Protein AF-A0A9D6TAP8-F1 (afdb_monomer)

Secondary structure (DSSP, 8-state):
-EES----PPPPTT----EE-----TT--HHHHHHHHHHHHHHHHHHHHHTT-----

Mean predicted aligned error: 7.12 Å

Sequence (57 aa):
MTMGCGESCPVVPGWRRQDWSLPDPKGQLIEHVRALRDEIRHRVEQLIRAEGWQGHG

Nearest PDB structures (foldseek):
  1rxi-assembly1_A  TM=8.747E-01  e=7.148E-01  Staphylococcus aureus
  2cd7-assembly1_A  TM=8.503E-01  e=7.716E-01  Staphylococcus aureus

Solvent-accessible surface area (backbone atoms only — not comparable to full-atom values): 3832 Å² total; per-residue (Å²): 115,48,75,60,83,85,72,81,70,82,86,58,87,96,59,87,82,50,78,44,95,51,81,80,57,79,94,54,56,70,68,59,44,50,51,53,52,53,52,52,50,53,53,51,55,52,47,37,62,72,70,64,62,70,81,82,124

pLDDT: mean 82.61, std 12.99, range [48.5, 97.25]

Foldseek 3Di:
DAEDDPPPDDDDPPDDDDYDDADDCPPPDPVNVVVSVVVVVVVVVVVCVVVVDDDDD

Radius of gyration: 14.01 Å; Cα contacts (8 Å, |Δi|>4): 26; chains: 1; bounding box: 33×28×34 Å

Structure (mmCIF, N/CA/C/O backbone):
data_AF-A0A9D6TAP8-F1
#
_entry.id   AF-A0A9D6TAP8-F1
#
loop_
_atom_site.group_PDB
_atom_site.id
_atom_site.type_symbol
_atom_site.label_atom_id
_atom_site.label_alt_id
_atom_site.label_comp_id
_atom_site.label_asym_id
_ato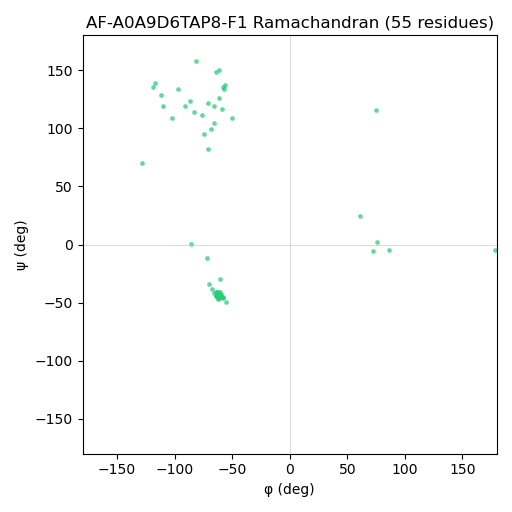m_site.label_entity_id
_atom_site.label_seq_id
_atom_site.pdbx_PDB_ins_code
_atom_site.Cartn_x
_atom_site.Cartn_y
_atom_site.Cartn_z
_atom_site.occupancy
_atom_site.B_iso_or_equiv
_atom_site.auth_seq_id
_atom_site.auth_comp_id
_atom_site.auth_asym_id
_atom_site.auth_atom_id
_atom_site.pdbx_PDB_model_num
ATOM 1 N N . MET A 1 1 ? 6.761 -4.528 -5.338 1.00 70.81 1 MET A N 1
ATOM 2 C CA . MET A 1 1 ? 5.754 -3.516 -4.947 1.00 70.81 1 MET A CA 1
ATOM 3 C C . MET A 1 1 ? 5.952 -3.160 -3.484 1.00 70.81 1 MET A C 1
ATOM 5 O O . MET A 1 1 ? 6.271 -4.064 -2.720 1.00 70.81 1 MET A O 1
ATOM 9 N N . THR A 1 2 ? 5.789 -1.893 -3.099 1.00 71.00 2 THR A N 1
ATOM 10 C CA . THR A 1 2 ? 5.759 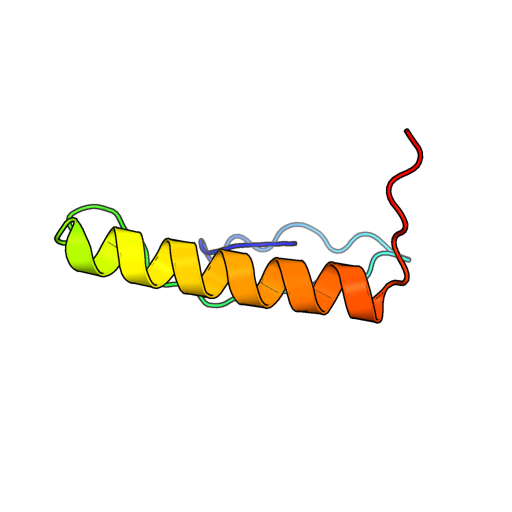-1.454 -1.688 1.00 71.00 2 THR A CA 1
ATOM 11 C C . THR A 1 2 ? 4.395 -0.849 -1.356 1.00 71.00 2 THR A C 1
ATOM 13 O O . THR A 1 2 ? 3.813 -0.147 -2.179 1.00 71.00 2 THR A O 1
ATOM 16 N N . MET A 1 3 ? 3.870 -1.163 -0.169 1.00 73.50 3 MET A N 1
ATOM 17 C CA . MET A 1 3 ? 2.555 -0.727 0.320 1.00 73.50 3 MET A CA 1
ATOM 18 C C . MET A 1 3 ? 2.728 -0.094 1.709 1.00 73.50 3 MET A C 1
ATOM 20 O O . MET A 1 3 ? 2.370 -0.704 2.707 1.00 73.50 3 MET A O 1
ATOM 24 N N . GLY A 1 4 ? 3.346 1.091 1.763 1.00 64.06 4 GLY A N 1
ATOM 25 C CA . GLY A 1 4 ? 3.511 1.884 2.991 1.00 64.06 4 GLY A CA 1
ATOM 26 C C . GLY A 1 4 ? 4.578 1.388 3.987 1.00 64.06 4 GLY A C 1
ATOM 27 O O . GLY A 1 4 ? 4.445 0.320 4.567 1.00 64.06 4 GLY A O 1
ATOM 28 N N . CYS A 1 5 ? 5.618 2.213 4.183 1.00 58.84 5 CYS A N 1
ATOM 29 C CA . CYS A 1 5 ? 6.384 2.450 5.433 1.00 58.84 5 CYS A CA 1
ATOM 30 C C . CYS A 1 5 ? 7.546 3.455 5.211 1.00 58.84 5 CYS A C 1
ATOM 32 O O . CYS A 1 5 ? 8.229 3.833 6.150 1.00 58.84 5 CYS A O 1
ATOM 34 N N . GLY A 1 6 ? 7.810 3.921 3.980 1.00 55.28 6 GLY A N 1
ATOM 35 C CA . GLY A 1 6 ? 8.864 4.921 3.723 1.00 55.28 6 GLY A CA 1
ATOM 36 C C . GLY A 1 6 ? 10.304 4.396 3.847 1.00 55.28 6 GLY A C 1
ATOM 37 O O . GLY A 1 6 ? 11.245 5.098 3.484 1.00 55.28 6 GLY A O 1
ATOM 38 N N . GLU A 1 7 ? 10.485 3.147 4.279 1.00 61.12 7 GLU A N 1
ATOM 39 C CA . GLU A 1 7 ? 11.751 2.421 4.216 1.00 61.12 7 GLU A CA 1
ATOM 40 C C . GLU A 1 7 ? 12.204 2.330 2.751 1.00 61.12 7 GLU A C 1
ATOM 42 O O . GLU A 1 7 ? 11.539 1.746 1.882 1.00 61.12 7 GLU A O 1
ATOM 47 N N . SER A 1 8 ? 13.341 2.952 2.453 1.00 63.00 8 SER A N 1
ATOM 48 C CA . SER A 1 8 ? 13.937 2.932 1.121 1.00 63.00 8 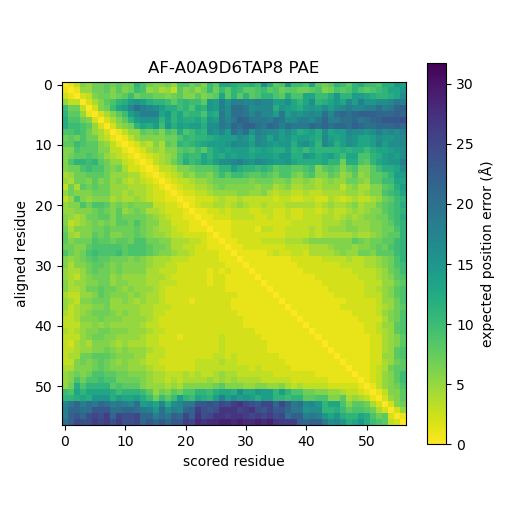SER A CA 1
ATOM 49 C C . SER A 1 8 ? 14.494 1.537 0.842 1.00 63.00 8 SER A C 1
ATOM 51 O O . SER A 1 8 ? 15.683 1.292 1.018 1.00 63.00 8 SER A O 1
ATOM 53 N N . CYS A 1 9 ? 13.641 0.593 0.421 1.00 67.38 9 CYS A N 1
ATOM 54 C CA . CYS A 1 9 ? 14.135 -0.704 -0.041 1.00 67.38 9 CYS A CA 1
ATOM 55 C C . CYS A 1 9 ? 15.125 -0.468 -1.197 1.00 67.38 9 CYS A C 1
ATOM 57 O O . CYS A 1 9 ? 14.788 0.310 -2.101 1.00 67.38 9 CYS A O 1
ATOM 59 N N . PRO A 1 10 ? 16.301 -1.121 -1.195 1.00 71.38 10 PRO A N 1
ATOM 60 C CA . PRO A 1 10 ? 17.316 -0.918 -2.219 1.00 71.38 10 PRO A CA 1
ATOM 61 C C . PRO A 1 10 ? 16.744 -1.184 -3.614 1.00 71.38 10 PRO A C 1
ATOM 63 O O . PRO A 1 10 ? 15.970 -2.120 -3.826 1.00 71.38 10 PRO A O 1
ATOM 66 N N . VAL A 1 11 ? 17.096 -0.320 -4.567 1.00 75.00 11 VAL A N 1
ATOM 67 C CA . VAL A 1 11 ? 16.647 -0.448 -5.955 1.00 75.00 11 VAL A CA 1
ATOM 68 C C . VAL A 1 11 ? 17.363 -1.636 -6.593 1.00 75.00 11 VAL A C 1
ATOM 70 O O . VAL A 1 11 ? 18.590 -1.657 -6.660 1.00 75.00 11 VAL A O 1
ATOM 73 N N . VAL A 1 12 ? 16.593 -2.612 -7.077 1.00 78.62 12 VAL A N 1
ATOM 74 C CA . VAL A 1 12 ? 17.111 -3.761 -7.829 1.00 78.62 12 VAL A CA 1
ATOM 75 C C . VAL A 1 12 ? 17.102 -3.417 -9.326 1.00 78.62 12 VAL A C 1
ATOM 77 O O . VAL A 1 12 ? 16.028 -3.136 -9.870 1.00 78.62 12 VAL A O 1
ATOM 80 N N . PRO A 1 13 ? 18.260 -3.411 -10.017 1.00 79.75 13 PRO A N 1
ATOM 81 C CA . PRO A 1 13 ? 18.320 -3.138 -11.451 1.00 79.75 13 PRO A CA 1
ATOM 82 C C . PRO A 1 13 ? 17.462 -4.120 -12.260 1.00 79.75 13 PRO A C 1
ATOM 84 O O . PRO A 1 13 ? 17.487 -5.325 -12.025 1.00 79.75 13 PRO A O 1
ATOM 87 N N . GLY A 1 14 ? 16.696 -3.598 -13.222 1.00 79.19 14 GLY A N 1
ATOM 88 C CA . GLY A 1 14 ? 15.804 -4.389 -14.080 1.00 79.19 14 GLY A CA 1
ATOM 89 C C . GLY A 1 14 ? 14.408 -4.654 -13.503 1.00 79.19 14 GLY A C 1
ATOM 90 O O . GLY A 1 14 ? 13.567 -5.203 -14.208 1.00 79.19 14 GLY A O 1
ATOM 91 N N . TRP A 1 15 ? 14.123 -4.252 -12.259 1.00 77.00 15 TRP A N 1
ATOM 92 C CA . TRP A 1 15 ? 12.803 -4.434 -11.648 1.00 77.00 15 TRP A CA 1
ATOM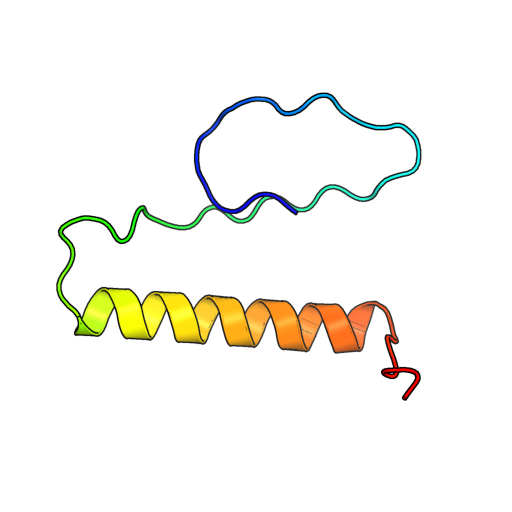 93 C C . TRP A 1 15 ? 11.963 -3.161 -11.766 1.00 77.00 15 TRP A C 1
ATOM 95 O O . TRP A 1 15 ? 12.419 -2.063 -11.439 1.00 77.00 15 TRP A O 1
ATOM 105 N N . ARG A 1 16 ? 10.694 -3.299 -12.170 1.00 79.06 16 ARG A N 1
ATOM 106 C CA . ARG A 1 16 ? 9.720 -2.205 -12.061 1.00 79.06 16 ARG A CA 1
ATOM 107 C C . ARG A 1 16 ? 9.260 -2.071 -10.612 1.00 79.06 16 ARG A C 1
ATOM 109 O O . ARG A 1 16 ? 8.553 -2.930 -10.085 1.00 79.06 16 ARG A O 1
ATOM 116 N N . ARG A 1 17 ? 9.641 -0.968 -9.965 1.00 76.00 17 ARG A N 1
ATOM 117 C CA . ARG A 1 17 ? 9.120 -0.598 -8.647 1.00 76.00 17 ARG A CA 1
ATOM 118 C C . ARG A 1 17 ? 7.831 0.20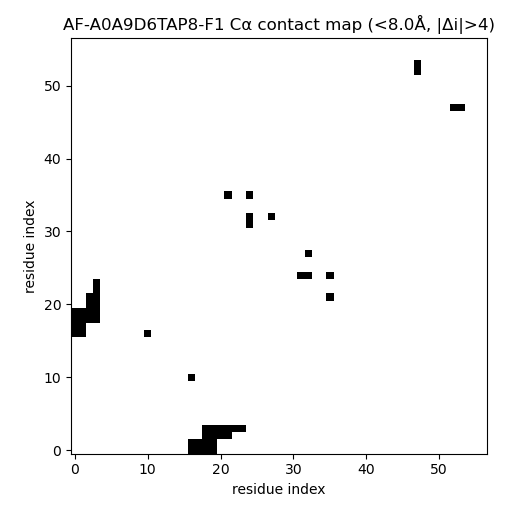1 -8.811 1.00 76.00 17 ARG A C 1
ATOM 120 O O . ARG A 1 17 ? 7.834 1.254 -9.438 1.00 76.00 17 ARG A O 1
ATOM 127 N N . GLN A 1 18 ? 6.759 -0.273 -8.186 1.00 79.69 18 GLN A N 1
ATOM 128 C CA . GLN A 1 18 ? 5.555 0.515 -7.945 1.00 79.69 18 GLN A CA 1
ATOM 129 C C . GLN A 1 18 ? 5.432 0.768 -6.445 1.00 79.69 18 GLN A C 1
ATOM 131 O O . GLN A 1 18 ? 5.541 -0.173 -5.648 1.00 79.69 18 GLN A O 1
ATOM 136 N N . ASP A 1 19 ? 5.243 2.035 -6.089 1.00 80.94 19 ASP A N 1
ATOM 137 C CA . ASP A 1 19 ? 4.992 2.465 -4.721 1.00 80.94 19 ASP A CA 1
ATOM 138 C C . ASP A 1 19 ? 3.545 2.935 -4.608 1.00 80.94 19 ASP A C 1
ATOM 140 O O . ASP A 1 19 ? 3.107 3.841 -5.322 1.00 80.94 19 ASP A O 1
ATOM 144 N N . TRP A 1 20 ? 2.776 2.266 -3.758 1.00 86.44 20 TRP A N 1
ATOM 145 C CA . TRP A 1 20 ? 1.405 2.648 -3.469 1.00 86.44 20 TRP A CA 1
ATOM 146 C C . TRP A 1 20 ? 1.386 3.366 -2.130 1.00 86.44 20 TRP A C 1
ATOM 148 O O . TRP A 1 20 ? 1.548 2.747 -1.078 1.00 86.44 20 TRP A O 1
ATOM 158 N N . SER A 1 21 ? 1.156 4.679 -2.181 1.00 83.69 21 SER A N 1
ATOM 159 C CA . SER A 1 21 ? 0.875 5.468 -0.986 1.00 83.69 21 SER A CA 1
ATOM 160 C C . SER A 1 21 ? -0.495 5.051 -0.449 1.00 83.69 21 SER A C 1
ATOM 162 O O . SER A 1 21 ? -1.530 5.415 -1.007 1.00 83.69 21 SER A O 1
ATOM 164 N N . LEU A 1 22 ? -0.480 4.187 0.564 1.00 87.12 22 LEU A N 1
ATOM 165 C CA . LEU A 1 22 ? -1.655 3.671 1.254 1.00 87.12 22 LEU A CA 1
ATOM 166 C C . LEU A 1 22 ? -1.558 4.086 2.727 1.00 87.12 22 LEU A C 1
ATOM 168 O O . LEU A 1 22 ? -0.474 3.971 3.308 1.00 87.12 22 LEU A O 1
ATOM 172 N N . PRO A 1 23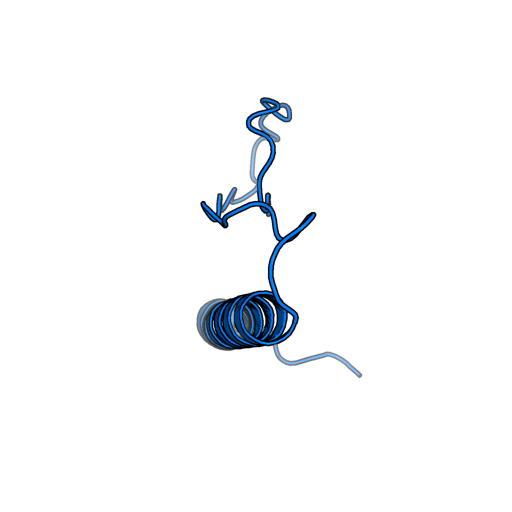 ? -2.648 4.580 3.335 1.00 85.81 23 PRO A N 1
ATOM 173 C CA . PRO A 1 23 ? -2.664 4.902 4.757 1.00 85.81 23 PRO A CA 1
ATOM 174 C C . PRO A 1 23 ? -2.472 3.643 5.614 1.00 85.81 23 PRO A C 1
ATOM 176 O O . PRO A 1 23 ? -2.919 2.560 5.235 1.00 85.81 23 PRO A O 1
ATOM 179 N N . ASP A 1 24 ? -1.844 3.790 6.786 1.00 88.12 24 ASP A N 1
ATOM 180 C CA . ASP A 1 24 ? -1.725 2.695 7.758 1.00 88.12 24 ASP A CA 1
ATOM 181 C C . ASP A 1 24 ? -3.126 2.329 8.294 1.00 88.12 24 ASP A C 1
ATOM 183 O O . ASP A 1 24 ? -3.800 3.184 8.883 1.00 88.12 24 ASP A O 1
ATOM 187 N N . PRO A 1 25 ? -3.600 1.082 8.100 1.00 90.12 25 PRO A N 1
ATOM 188 C CA . PRO A 1 25 ? -4.899 0.649 8.605 1.00 90.12 25 PRO A CA 1
ATOM 189 C C . PRO A 1 25 ? -4.928 0.474 10.131 1.00 90.12 25 PRO A C 1
ATOM 191 O O . PRO A 1 25 ? -6.003 0.285 10.707 1.00 90.12 25 PRO A O 1
ATOM 194 N N . LYS A 1 26 ? -3.777 0.488 10.812 1.00 90.44 26 LYS A N 1
ATOM 195 C CA . LYS A 1 26 ? -3.692 0.236 12.250 1.00 90.44 26 LYS A CA 1
ATOM 196 C C . LYS A 1 26 ? -4.479 1.282 13.041 1.00 90.44 26 LYS A C 1
ATOM 198 O O . LYS A 1 26 ? -4.259 2.482 12.926 1.00 90.44 26 LYS A O 1
ATOM 203 N N . GLY A 1 27 ? -5.383 0.803 13.895 1.00 92.38 27 GLY A N 1
ATOM 204 C CA . GLY A 1 27 ? -6.216 1.659 14.746 1.00 92.38 27 GLY A CA 1
ATOM 205 C C . GLY A 1 27 ? -7.372 2.352 14.017 1.00 92.38 27 GLY A C 1
ATOM 206 O O . GLY A 1 27 ? -8.108 3.100 14.653 1.00 92.38 27 GLY A O 1
ATOM 207 N N . GLN A 1 28 ? -7.562 2.096 12.719 1.00 93.25 28 GLN A N 1
ATOM 208 C CA . GLN A 1 28 ? -8.709 2.595 11.965 1.00 93.25 28 GLN A CA 1
ATOM 209 C C . GLN A 1 28 ? -9.949 1.722 12.183 1.00 93.25 28 GLN A C 1
ATOM 211 O O . GLN A 1 28 ? -9.863 0.539 12.520 1.00 93.25 28 GLN A O 1
ATOM 216 N N . LEU A 1 29 ? -11.121 2.312 11.944 1.00 96.38 29 LEU A N 1
ATOM 217 C CA . LEU A 1 29 ? -12.394 1.588 11.942 1.00 96.38 29 LEU A CA 1
ATOM 218 C C . LEU A 1 29 ? -12.412 0.499 10.859 1.00 96.38 29 LEU A C 1
ATOM 220 O O . LEU A 1 29 ? -11.807 0.650 9.793 1.00 96.38 29 LEU A O 1
ATOM 224 N N . ILE A 1 30 ? -13.149 -0.585 11.105 1.00 96.19 30 ILE A N 1
ATOM 225 C CA . ILE A 1 30 ? -13.197 -1.742 10.199 1.00 96.19 30 ILE A CA 1
ATOM 226 C C . ILE A 1 30 ? -13.726 -1.373 8.805 1.00 96.19 30 ILE A C 1
ATOM 228 O O . ILE A 1 30 ? -13.309 -1.964 7.810 1.00 96.19 30 ILE A O 1
ATOM 232 N N . GLU A 1 31 ? -14.595 -0.371 8.707 1.00 97.25 31 GLU A N 1
ATOM 233 C CA . GLU A 1 31 ? -15.109 0.175 7.453 1.00 97.25 31 GLU A CA 1
ATOM 234 C C . GLU A 1 31 ? -13.989 0.802 6.615 1.00 97.25 31 GLU A C 1
ATOM 236 O O . GLU A 1 31 ? -13.888 0.517 5.422 1.00 97.25 31 GLU A O 1
ATOM 241 N N . HIS A 1 32 ? -13.096 1.578 7.239 1.00 94.81 32 HIS A N 1
ATOM 242 C CA . HIS A 1 32 ? -11.938 2.168 6.561 1.00 94.81 32 HIS A CA 1
ATOM 243 C C . HIS A 1 32 ? -10.957 1.095 6.091 1.00 94.81 32 HIS A C 1
ATOM 245 O O . HIS A 1 32 ? -10.474 1.148 4.961 1.00 94.81 32 HIS A O 1
ATOM 251 N N . VAL A 1 33 ? -10.709 0.077 6.918 1.00 95.75 33 VAL A N 1
ATOM 252 C CA . VAL A 1 33 ? -9.847 -1.051 6.538 1.00 95.75 33 VAL A CA 1
ATOM 253 C C . VAL A 1 33 ? -10.437 -1.821 5.350 1.00 95.75 33 VAL A C 1
ATOM 255 O O . VAL A 1 33 ? -9.709 -2.198 4.431 1.00 95.75 33 VAL A O 1
ATOM 258 N N . ARG A 1 34 ? -11.760 -2.035 5.327 1.00 97.06 34 ARG A N 1
ATOM 259 C CA . ARG A 1 34 ? -12.453 -2.686 4.201 1.00 97.06 34 ARG A CA 1
ATOM 260 C C . ARG A 1 34 ? -12.359 -1.859 2.922 1.00 97.06 34 ARG A C 1
ATOM 262 O O . ARG A 1 34 ? -12.031 -2.428 1.886 1.00 97.06 34 ARG A O 1
ATOM 269 N N . ALA A 1 35 ? -12.573 -0.547 3.006 1.00 95.75 35 ALA A N 1
ATOM 270 C CA . ALA A 1 35 ? -12.437 0.350 1.862 1.00 95.75 35 ALA A CA 1
ATOM 271 C C . ALA A 1 35 ? -11.011 0.319 1.286 1.00 95.75 35 ALA A C 1
ATOM 273 O O . ALA A 1 35 ? -10.837 0.146 0.081 1.00 95.75 35 ALA A O 1
ATOM 274 N N . LEU A 1 36 ? -9.993 0.377 2.152 1.00 94.44 36 LEU A N 1
ATOM 275 C CA . LEU A 1 36 ? -8.589 0.287 1.747 1.00 94.44 36 LEU A CA 1
ATOM 276 C C . LEU A 1 36 ? -8.274 -1.049 1.056 1.00 94.44 36 LEU A C 1
ATOM 278 O O . LEU A 1 36 ? -7.615 -1.086 0.020 1.00 94.44 36 LEU A O 1
ATOM 282 N N . ARG A 1 37 ? -8.771 -2.163 1.603 1.00 95.25 37 ARG A N 1
ATOM 283 C CA . ARG A 1 37 ? -8.626 -3.491 0.988 1.00 95.25 37 ARG A CA 1
ATOM 284 C C . ARG A 1 37 ? -9.251 -3.535 -0.408 1.00 95.25 37 ARG A C 1
ATOM 286 O O . ARG A 1 37 ? -8.668 -4.128 -1.315 1.00 95.25 37 ARG A O 1
ATOM 293 N N . ASP A 1 38 ? -10.431 -2.951 -0.577 1.00 97.00 38 ASP A N 1
ATOM 294 C CA . ASP A 1 38 ? -11.148 -2.971 -1.853 1.00 97.00 38 ASP A CA 1
ATOM 295 C C . ASP A 1 38 ? -10.446 -2.088 -2.902 1.00 97.00 38 ASP A C 1
ATOM 297 O O . ASP A 1 38 ? -10.351 -2.468 -4.070 1.00 97.00 38 ASP A O 1
ATOM 301 N N . GLU A 1 39 ? -9.834 -0.982 -2.477 1.00 94.81 39 GLU A N 1
ATOM 302 C CA . GLU A 1 39 ? -8.941 -0.185 -3.319 1.00 94.81 39 GLU A CA 1
ATOM 303 C C . GLU A 1 39 ? -7.701 -0.980 -3.764 1.00 94.81 39 GLU A C 1
ATOM 305 O O . GLU A 1 39 ? -7.367 -1.000 -4.952 1.00 94.81 39 GLU A O 1
ATOM 310 N N . ILE A 1 40 ? -7.034 -1.678 -2.835 1.00 94.00 4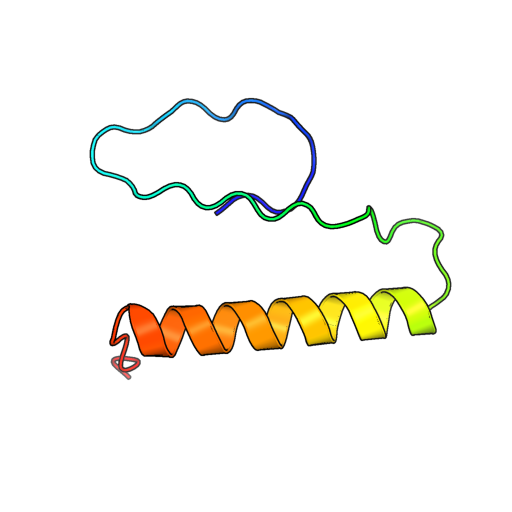0 ILE A N 1
ATOM 311 C C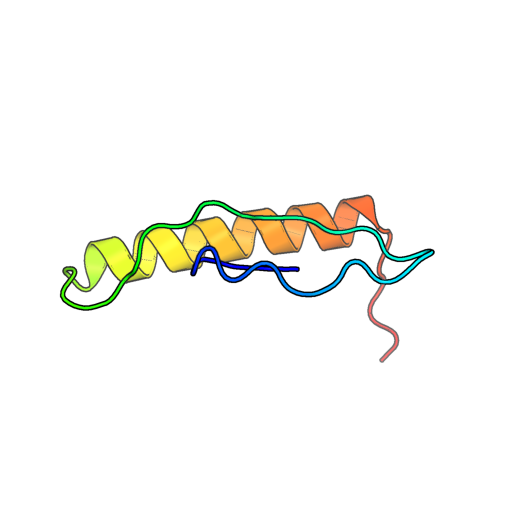A . ILE A 1 40 ? -5.884 -2.542 -3.149 1.00 94.00 40 ILE A CA 1
ATOM 312 C C . ILE A 1 40 ? -6.289 -3.607 -4.171 1.00 94.00 40 ILE A C 1
ATOM 314 O O . ILE A 1 40 ? -5.575 -3.814 -5.152 1.00 94.00 40 ILE A O 1
ATOM 318 N N . ARG A 1 41 ? -7.452 -4.249 -3.984 1.00 95.56 41 ARG A N 1
ATOM 319 C CA . ARG A 1 41 ? -7.988 -5.230 -4.938 1.00 95.56 41 ARG A CA 1
ATOM 320 C C . ARG A 1 41 ? -8.111 -4.627 -6.334 1.00 95.56 41 ARG A C 1
ATOM 322 O O . ARG A 1 41 ? -7.604 -5.218 -7.283 1.00 95.56 41 ARG A O 1
ATOM 329 N N . HIS A 1 42 ? -8.722 -3.449 -6.455 1.00 95.31 42 HIS A N 1
ATOM 330 C CA . HIS A 1 42 ? -8.881 -2.794 -7.750 1.00 95.31 42 HIS A CA 1
ATOM 331 C C . HIS A 1 42 ? -7.530 -2.532 -8.428 1.00 95.31 42 HIS A C 1
ATOM 333 O O . HIS A 1 42 ? -7.354 -2.838 -9.606 1.00 95.31 42 HIS A O 1
ATOM 339 N N . ARG A 1 43 ? -6.544 -2.015 -7.684 1.00 93.56 43 ARG A N 1
ATOM 340 C CA . ARG A 1 43 ? -5.197 -1.752 -8.215 1.00 93.56 43 ARG A CA 1
ATOM 341 C C . ARG A 1 43 ? -4.502 -3.035 -8.687 1.00 93.56 43 ARG A C 1
ATOM 343 O O . ARG A 1 43 ? -3.892 -3.030 -9.754 1.00 93.56 43 ARG A O 1
ATOM 350 N N . VAL A 1 44 ? -4.631 -4.134 -7.940 1.00 92.81 44 VAL A N 1
ATOM 351 C CA . VAL A 1 44 ? -4.095 -5.454 -8.323 1.00 92.81 44 VAL A CA 1
ATOM 352 C C . VAL A 1 44 ? -4.764 -5.981 -9.593 1.00 92.81 44 VAL A C 1
ATOM 354 O O . VAL A 1 44 ? -4.071 -6.445 -10.494 1.00 92.81 44 VAL A O 1
ATOM 357 N N . GLU A 1 45 ? -6.086 -5.874 -9.715 1.00 94.06 45 GLU 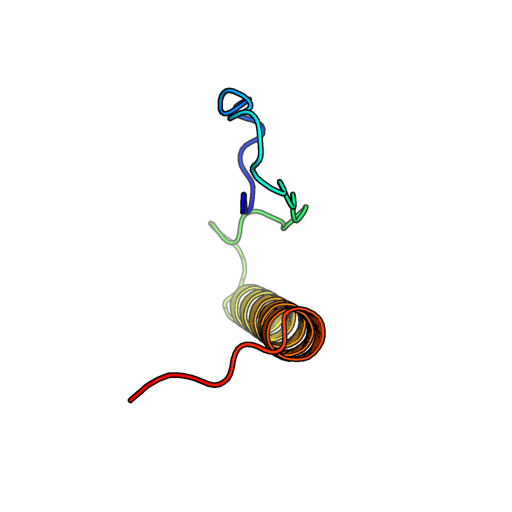A N 1
ATOM 358 C CA . GLU A 1 45 ? -6.803 -6.290 -10.927 1.00 94.06 45 GLU A CA 1
ATOM 359 C C . GLU A 1 45 ? -6.350 -5.505 -12.164 1.00 94.06 45 GLU A C 1
ATOM 361 O O . GLU A 1 45 ? -6.171 -6.089 -13.235 1.00 94.06 45 GLU A O 1
ATOM 366 N N . GLN A 1 46 ? -6.133 -4.190 -12.029 1.00 92.06 46 GLN A N 1
ATOM 367 C CA . GLN A 1 46 ? -5.578 -3.383 -13.119 1.00 92.06 46 GLN A CA 1
ATOM 368 C C . GLN A 1 46 ? -4.154 -3.806 -13.470 1.00 92.06 46 GLN A C 1
ATOM 370 O O . GLN A 1 46 ? -3.827 -3.890 -14.651 1.00 92.06 46 GLN A O 1
ATOM 375 N N . LEU A 1 47 ? -3.325 -4.100 -12.467 1.00 90.69 47 LEU A N 1
ATOM 376 C CA . LEU A 1 47 ? -1.957 -4.558 -12.681 1.00 90.69 47 LEU A CA 1
ATOM 377 C C . LEU A 1 47 ? -1.926 -5.889 -13.444 1.00 90.69 47 LEU A C 1
ATOM 379 O O . LEU A 1 47 ? -1.199 -6.006 -14.422 1.00 90.69 47 LEU A O 1
ATOM 383 N N . ILE A 1 48 ? -2.753 -6.861 -13.052 1.00 91.50 48 ILE A N 1
ATOM 384 C CA . ILE A 1 48 ? -2.861 -8.158 -13.740 1.00 91.50 48 ILE A CA 1
ATOM 385 C C . ILE A 1 48 ? -3.245 -7.962 -15.210 1.00 91.50 48 ILE A C 1
ATOM 387 O O . ILE A 1 48 ? -2.622 -8.551 -16.093 1.00 91.50 48 ILE A O 1
ATOM 391 N N . ARG A 1 49 ? -4.243 -7.107 -15.482 1.00 90.38 49 ARG A N 1
ATOM 392 C CA . ARG A 1 49 ? -4.652 -6.774 -16.855 1.00 90.38 49 ARG A CA 1
ATOM 393 C C . ARG A 1 49 ? -3.527 -6.106 -17.644 1.00 90.38 49 ARG A C 1
ATOM 395 O O . ARG A 1 49 ? -3.299 -6.476 -18.791 1.00 90.38 49 ARG A O 1
ATOM 402 N N . ALA A 1 50 ? -2.845 -5.134 -17.041 1.00 87.25 50 ALA A N 1
ATOM 403 C CA . ALA A 1 50 ? -1.794 -4.355 -17.691 1.00 87.25 50 ALA A CA 1
ATOM 404 C C . ALA A 1 50 ? -0.546 -5.189 -18.013 1.00 87.25 50 ALA A C 1
ATOM 406 O O . ALA A 1 50 ? 0.043 -5.017 -19.075 1.00 87.25 50 ALA A O 1
ATOM 407 N N . GLU A 1 51 ? -0.166 -6.105 -17.123 1.00 86.88 51 GLU A N 1
ATOM 408 C CA . GLU A 1 51 ? 1.002 -6.975 -17.300 1.00 86.88 51 GLU A CA 1
ATOM 409 C C . GLU A 1 51 ? 0.668 -8.246 -18.106 1.00 86.88 51 GLU A C 1
ATOM 411 O O . GLU A 1 51 ? 1.533 -9.090 -18.327 1.00 86.88 51 GLU A O 1
ATOM 416 N N . GLY A 1 52 ? -0.587 -8.404 -18.552 1.00 82.31 52 GLY A N 1
ATOM 417 C CA . GLY A 1 52 ? -1.022 -9.557 -19.343 1.00 82.31 52 GLY A CA 1
ATOM 418 C C . GLY A 1 52 ? -0.865 -10.885 -18.603 1.00 82.31 52 GLY A C 1
ATOM 419 O O . GLY A 1 52 ? -0.717 -11.931 -19.238 1.00 82.31 52 GLY A O 1
ATOM 420 N N . TRP A 1 53 ? -0.869 -10.855 -17.266 1.00 79.12 53 TRP A N 1
ATOM 421 C CA . TRP A 1 53 ? -0.603 -12.034 -16.455 1.00 79.12 53 TRP A CA 1
ATOM 422 C C . TRP A 1 53 ? -1.818 -12.963 -16.499 1.00 79.12 53 TRP A C 1
ATOM 424 O O . TRP A 1 53 ? -2.786 -12.803 -15.758 1.00 79.12 53 TRP A O 1
ATOM 434 N N . GLN A 1 54 ? -1.781 -13.945 -17.395 1.00 65.31 54 GLN A N 1
ATOM 435 C CA . GLN A 1 54 ? -2.701 -15.074 -17.356 1.00 65.31 54 GLN A CA 1
ATOM 436 C C . GLN A 1 54 ? -2.118 -16.074 -16.368 1.00 65.31 54 GLN A C 1
ATOM 438 O O . GLN A 1 54 ? -1.017 -16.577 -16.590 1.00 65.31 54 GLN A O 1
ATOM 443 N N . GLY A 1 55 ? -2.802 -16.291 -15.242 1.00 60.25 55 GLY A N 1
ATOM 444 C CA . GLY A 1 55 ? -2.380 -17.270 -14.247 1.00 60.25 55 GLY A CA 1
ATOM 445 C C . GLY A 1 55 ? -2.109 -18.602 -14.937 1.00 60.25 55 GLY A C 1
ATOM 446 O O . GLY A 1 55 ? -3.036 -19.238 -15.430 1.00 60.25 55 GLY A O 1
ATOM 447 N N . HIS A 1 56 ? -0.836 -18.988 -15.026 1.00 55.44 56 HIS A N 1
ATOM 448 C CA . HIS A 1 56 ? -0.481 -20.367 -15.316 1.00 55.44 56 HIS A CA 1
ATOM 449 C C . HIS A 1 56 ? -0.959 -21.173 -14.109 1.00 55.44 56 HIS A C 1
ATOM 451 O O . HIS A 1 56 ? -0.401 -21.039 -13.018 1.00 55.44 56 HIS A O 1
ATOM 457 N N . GLY A 1 57 ? -2.068 -21.888 -14.300 1.00 48.50 57 GLY A N 1
ATOM 458 C CA . GLY A 1 57 ? -2.417 -23.037 -13.472 1.00 48.50 57 GLY A CA 1
ATOM 459 C C . GLY A 1 57 ? -1.461 -24.191 -13.725 1.00 48.50 57 GLY A C 1
ATOM 460 O O . GLY A 1 57 ? -0.864 -24.229 -14.826 1.00 48.50 57 GLY A O 1
#